Protein AF-A0A2A2RQ77-F1 (afdb_monomer_lite)

Structure (mmCIF, N/CA/C/O backbone):
data_AF-A0A2A2RQ77-F1
#
_entry.id   AF-A0A2A2RQ77-F1
#
loop_
_atom_site.group_PDB
_atom_site.id
_atom_site.type_symbol
_atom_site.label_atom_id
_atom_site.label_alt_id
_atom_site.label_comp_id
_atom_site.label_asym_id
_atom_site.label_entity_id
_atom_site.label_seq_id
_atom_site.pdbx_PDB_ins_code
_atom_site.Cartn_x
_atom_site.Cartn_y
_atom_site.Cartn_z
_atom_site.occupancy
_atom_site.B_iso_or_equiv
_atom_site.auth_seq_id
_atom_site.auth_comp_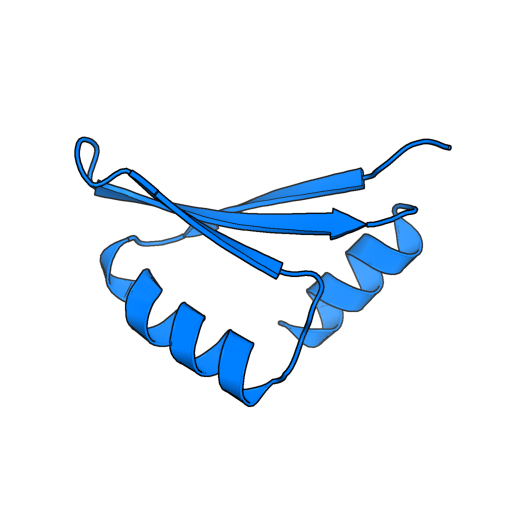id
_atom_site.auth_asym_id
_atom_site.auth_atom_id
_atom_site.pdbx_PDB_model_num
ATOM 1 N N . MET A 1 1 ? 24.787 -2.792 -2.010 1.00 56.91 1 MET A N 1
ATOM 2 C CA . MET A 1 1 ? 23.409 -2.731 -2.539 1.00 56.91 1 MET A CA 1
ATOM 3 C C . MET A 1 1 ? 22.612 -1.851 -1.588 1.00 56.91 1 MET A C 1
ATO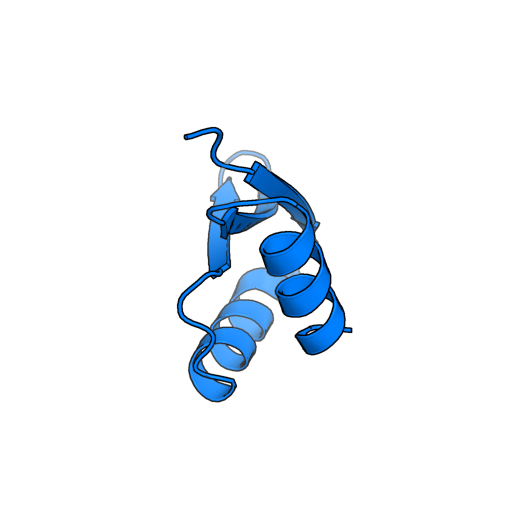M 5 O O . MET A 1 1 ? 22.733 -2.068 -0.389 1.00 56.91 1 MET A O 1
ATOM 9 N N . GLN A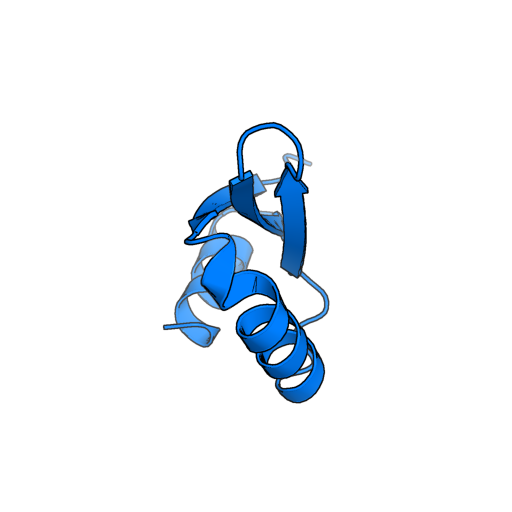 1 2 ? 21.928 -0.817 -2.083 1.00 76.69 2 GLN A N 1
ATOM 10 C CA . GLN A 1 2 ? 21.067 0.056 -1.275 1.00 76.69 2 GLN A CA 1
ATOM 11 C C . GLN A 1 2 ? 19.622 -0.277 -1.629 1.00 76.69 2 GLN A C 1
ATOM 13 O O . GLN A 1 2 ? 19.216 -0.009 -2.748 1.00 76.69 2 GLN A O 1
ATOM 18 N N . LEU A 1 3 ? 18.883 -0.891 -0.709 1.00 85.00 3 LEU A N 1
ATOM 19 C CA . LEU A 1 3 ? 17.452 -1.117 -0.900 1.00 85.00 3 LEU A CA 1
ATOM 20 C C . LEU A 1 3 ? 16.712 0.215 -0.758 1.00 85.00 3 LEU A C 1
ATOM 22 O O . LEU A 1 3 ? 17.063 1.031 0.098 1.00 85.00 3 LEU A O 1
ATOM 26 N N . VAL A 1 4 ? 15.697 0.418 -1.590 1.00 89.19 4 VAL A N 1
ATOM 27 C CA . VAL A 1 4 ? 14.824 1.590 -1.543 1.00 89.19 4 VAL A CA 1
ATOM 28 C C . VAL A 1 4 ? 13.463 1.156 -1.028 1.00 89.19 4 VAL A C 1
ATOM 30 O O . VAL A 1 4 ? 12.818 0.291 -1.614 1.00 89.19 4 VAL A O 1
ATOM 33 N N . GLU A 1 5 ? 13.039 1.768 0.074 1.00 90.94 5 GLU A N 1
ATOM 34 C CA . GLU A 1 5 ? 11.702 1.599 0.636 1.00 90.94 5 GLU A CA 1
ATOM 35 C C . GLU A 1 5 ? 10.808 2.754 0.170 1.00 90.94 5 GLU A C 1
ATOM 37 O O . GLU A 1 5 ? 11.135 3.927 0.370 1.00 90.94 5 GLU A O 1
ATOM 42 N N . ILE A 1 6 ? 9.666 2.423 -0.430 1.00 90.19 6 ILE A N 1
ATOM 43 C CA . ILE A 1 6 ? 8.540 3.344 -0.580 1.00 90.19 6 ILE A CA 1
ATOM 44 C C . ILE A 1 6 ? 7.552 3.015 0.525 1.00 90.19 6 ILE A C 1
ATOM 46 O O . ILE A 1 6 ? 7.063 1.893 0.598 1.00 90.19 6 ILE A O 1
ATOM 50 N N . LYS A 1 7 ? 7.232 4.004 1.358 1.00 92.56 7 LYS A N 1
ATOM 51 C CA . LYS A 1 7 ? 6.197 3.898 2.382 1.00 92.56 7 LYS A CA 1
ATOM 52 C C . LYS A 1 7 ? 5.241 5.070 2.254 1.00 92.56 7 LYS A C 1
ATOM 54 O O . LYS A 1 7 ? 5.619 6.218 2.490 1.00 92.56 7 LYS A O 1
ATOM 59 N N . THR A 1 8 ? 3.999 4.780 1.892 1.00 90.31 8 THR A N 1
ATOM 60 C CA . THR A 1 8 ? 2.960 5.794 1.704 1.00 90.31 8 THR A CA 1
ATOM 61 C C . THR A 1 8 ? 1.760 5.458 2.564 1.00 90.31 8 THR A C 1
ATOM 63 O O . THR A 1 8 ? 1.251 4.342 2.530 1.00 90.31 8 THR A O 1
ATOM 66 N N . GLU A 1 9 ? 1.334 6.426 3.370 1.00 92.81 9 GLU A N 1
ATOM 67 C CA . GLU A 1 9 ? 0.139 6.286 4.195 1.00 92.81 9 GLU A CA 1
ATOM 68 C C . GLU A 1 9 ? -1.113 6.288 3.321 1.00 92.81 9 GLU A C 1
ATOM 70 O O . GLU A 1 9 ? -1.252 7.101 2.406 1.00 92.81 9 GLU A O 1
ATOM 75 N N . VAL A 1 10 ? -2.022 5.373 3.630 1.00 90.38 10 VAL A N 1
ATOM 76 C CA . VAL A 1 10 ? -3.319 5.223 2.981 1.00 90.38 10 VAL A CA 1
ATOM 77 C C . VAL A 1 10 ? -4.415 5.150 4.030 1.00 90.38 10 VAL A C 1
ATOM 79 O O . VAL A 1 10 ? -4.173 4.948 5.221 1.00 90.38 10 VAL A O 1
ATOM 82 N N . ASN A 1 11 ? -5.653 5.335 3.586 1.00 89.25 11 ASN A N 1
ATOM 83 C CA . ASN A 1 11 ? -6.791 5.203 4.475 1.00 89.25 11 ASN A CA 1
ATOM 84 C C . ASN A 1 11 ? -6.936 3.733 4.902 1.00 89.25 11 ASN A C 1
ATOM 86 O O . ASN A 1 11 ? -7.072 2.851 4.051 1.00 89.25 11 ASN A O 1
ATOM 90 N N . ALA A 1 12 ? -6.955 3.474 6.212 1.00 87.56 12 ALA A N 1
ATOM 91 C CA . ALA A 1 12 ? -7.162 2.130 6.749 1.00 87.56 12 ALA A CA 1
ATOM 92 C C . ALA A 1 12 ? -8.492 1.520 6.287 1.00 87.56 12 ALA A C 1
ATOM 94 O O . ALA A 1 12 ? -8.556 0.337 5.990 1.00 87.56 12 ALA A O 1
ATOM 95 N N . ALA A 1 13 ? -9.528 2.340 6.083 1.00 87.62 13 ALA A N 1
ATOM 96 C CA . ALA A 1 13 ? -10.809 1.870 5.555 1.00 87.62 13 ALA A CA 1
ATOM 97 C C . ALA A 1 13 ? -10.735 1.351 4.105 1.00 87.62 13 ALA A C 1
ATOM 99 O O . ALA A 1 13 ? -11.692 0.752 3.624 1.00 87.62 13 ALA A O 1
ATOM 100 N N . THR A 1 14 ? -9.638 1.616 3.389 1.00 86.56 14 THR A N 1
ATOM 101 C CA . THR A 1 14 ? -9.428 1.165 2.005 1.00 86.56 14 THR A CA 1
ATOM 102 C C . THR A 1 14 ? -8.434 0.014 1.889 1.00 86.56 14 THR A C 1
ATOM 104 O O . THR A 1 14 ? -8.159 -0.416 0.772 1.00 86.56 14 THR A O 1
ATOM 107 N N . ILE A 1 15 ? -7.892 -0.486 3.007 1.00 88.38 15 ILE A N 1
ATOM 108 C CA . ILE A 1 15 ? -6.816 -1.479 2.980 1.00 88.38 15 ILE A CA 1
ATOM 109 C C . ILE A 1 15 ? -7.265 -2.812 2.368 1.00 88.38 15 ILE A C 1
ATOM 111 O O . ILE A 1 15 ? -6.566 -3.326 1.504 1.00 88.38 15 ILE A O 1
ATOM 115 N N . ASP A 1 16 ? -8.465 -3.295 2.701 1.00 87.19 16 ASP A N 1
ATOM 116 C CA . ASP A 1 16 ? -9.024 -4.538 2.146 1.00 87.19 16 ASP A CA 1
ATOM 117 C C . ASP A 1 16 ? -9.193 -4.455 0.618 1.00 87.19 16 ASP A C 1
ATOM 119 O O . ASP A 1 16 ? -8.873 -5.379 -0.137 1.00 87.19 16 ASP A O 1
ATOM 123 N N . SER A 1 17 ? -9.668 -3.301 0.140 1.00 88.94 17 SER A N 1
ATOM 124 C CA . SER A 1 17 ? -9.807 -3.034 -1.293 1.00 88.94 17 SER A CA 1
ATOM 125 C C . SER A 1 17 ? -8.444 -2.981 -1.980 1.00 88.94 17 SER A C 1
ATOM 127 O O . SER A 1 17 ? -8.287 -3.523 -3.071 1.00 88.94 17 SER A O 1
ATOM 129 N N . LEU A 1 18 ? -7.455 -2.344 -1.347 1.00 87.75 18 LEU A N 1
ATOM 130 C CA . LEU A 1 18 ? -6.087 -2.285 -1.860 1.00 87.75 18 LEU A CA 1
ATOM 131 C C . LEU A 1 18 ? -5.440 -3.672 -1.893 1.00 87.75 18 LEU A C 1
ATOM 133 O O . LEU A 1 18 ? -4.745 -3.973 -2.856 1.00 87.75 18 LEU A O 1
ATOM 137 N N . GLU A 1 19 ? -5.687 -4.524 -0.897 1.00 88.31 19 GLU A N 1
ATOM 138 C CA . GLU A 1 19 ? -5.142 -5.886 -0.851 1.00 88.31 19 GLU A CA 1
ATOM 139 C C . GLU A 1 19 ? -5.641 -6.704 -2.036 1.00 88.31 19 GLU A C 1
ATOM 141 O O . GLU A 1 19 ? -4.850 -7.320 -2.750 1.00 88.31 19 GLU A O 1
ATOM 146 N N . THR A 1 20 ? -6.944 -6.623 -2.299 1.00 88.19 20 THR A N 1
ATOM 147 C CA . THR A 1 20 ? -7.571 -7.284 -3.446 1.00 88.19 20 THR A CA 1
ATOM 148 C C . THR A 1 20 ? -6.975 -6.785 -4.763 1.00 88.19 20 THR A C 1
ATOM 150 O O . THR A 1 20 ? -6.599 -7.587 -5.611 1.00 88.19 20 THR A O 1
ATOM 153 N N . ILE A 1 21 ? -6.809 -5.467 -4.917 1.00 86.69 21 ILE A N 1
ATOM 154 C CA . ILE A 1 21 ? -6.217 -4.874 -6.125 1.00 86.69 21 ILE A CA 1
ATOM 155 C C . ILE A 1 21 ? -4.764 -5.327 -6.313 1.00 86.69 21 ILE A C 1
ATOM 157 O O . ILE A 1 21 ? -4.375 -5.682 -7.422 1.00 86.69 21 ILE A O 1
ATOM 161 N N . LEU A 1 22 ? -3.952 -5.336 -5.253 1.00 85.44 22 LEU A N 1
ATOM 162 C CA . LEU A 1 22 ? -2.553 -5.770 -5.331 1.00 85.44 22 LEU A CA 1
ATOM 163 C C . LEU A 1 22 ? -2.434 -7.257 -5.691 1.00 85.44 22 LEU A C 1
ATOM 165 O O . LEU A 1 22 ? -1.564 -7.622 -6.485 1.00 85.44 22 LEU A O 1
ATOM 169 N N . LEU A 1 23 ? -3.319 -8.096 -5.144 1.00 85.75 23 LEU A N 1
ATOM 170 C CA . LEU A 1 23 ? -3.417 -9.514 -5.492 1.00 85.75 23 LEU A CA 1
ATOM 171 C C . LEU A 1 23 ? -3.813 -9.708 -6.961 1.00 85.75 23 LEU A C 1
ATOM 173 O O . LEU A 1 23 ? -3.164 -10.484 -7.660 1.00 85.75 23 LEU A O 1
ATOM 177 N N . ASP A 1 24 ? -4.819 -8.973 -7.438 1.00 86.00 24 ASP A N 1
ATOM 178 C CA . ASP A 1 24 ? -5.302 -9.047 -8.822 1.00 86.00 24 ASP A CA 1
ATOM 179 C C . ASP A 1 24 ? -4.260 -8.547 -9.834 1.00 86.00 24 ASP A C 1
ATOM 181 O O . ASP A 1 24 ? -4.111 -9.117 -10.916 1.00 86.00 24 ASP A O 1
ATOM 185 N N . LEU A 1 25 ? -3.507 -7.500 -9.480 1.00 83.12 25 LEU A N 1
ATOM 186 C CA . LEU A 1 25 ? -2.407 -6.974 -10.292 1.00 83.12 25 LEU A CA 1
ATOM 187 C C . LEU A 1 25 ? -1.176 -7.896 -10.286 1.00 83.12 25 LEU A C 1
ATOM 189 O O . LEU A 1 25 ? -0.326 -7.781 -11.168 1.00 83.12 25 LEU A O 1
ATOM 193 N N . GLY A 1 26 ? -1.059 -8.805 -9.310 1.00 79.75 26 GLY A N 1
ATOM 194 C CA . GLY A 1 26 ? 0.061 -9.743 -9.200 1.00 79.75 26 GLY A CA 1
ATOM 195 C C . GLY A 1 26 ? 1.414 -9.074 -8.922 1.00 79.75 26 GLY A C 1
ATOM 196 O O . GLY A 1 26 ? 2.465 -9.641 -9.229 1.00 79.75 26 GLY A O 1
ATOM 197 N N . VAL A 1 27 ? 1.412 -7.863 -8.359 1.00 78.25 27 VAL A N 1
ATOM 198 C CA . VAL A 1 27 ? 2.621 -7.053 -8.154 1.00 78.25 27 VAL A CA 1
ATOM 199 C C . VAL A 1 27 ? 3.380 -7.484 -6.892 1.00 78.25 27 VAL A C 1
ATOM 201 O O . VAL A 1 27 ? 3.155 -6.993 -5.790 1.00 78.25 27 VAL A O 1
ATOM 204 N N . ALA A 1 28 ? 4.337 -8.400 -7.056 1.00 69.62 28 ALA A N 1
ATOM 205 C CA . ALA A 1 28 ? 5.067 -9.060 -5.962 1.00 69.62 28 ALA A CA 1
ATOM 206 C C . ALA A 1 28 ? 6.045 -8.172 -5.146 1.00 69.62 28 ALA A C 1
ATOM 208 O O . ALA A 1 28 ? 6.811 -8.693 -4.338 1.00 69.62 28 ALA A O 1
ATOM 209 N N . GLY A 1 29 ? 6.044 -6.850 -5.341 1.00 81.56 29 GLY A N 1
ATOM 210 C CA . GLY A 1 29 ? 6.932 -5.902 -4.649 1.00 81.56 29 GLY A CA 1
ATOM 211 C C . GLY A 1 29 ? 6.255 -5.058 -3.568 1.00 81.56 29 GLY A C 1
ATOM 212 O O . GLY A 1 29 ? 6.937 -4.299 -2.881 1.00 81.56 29 GLY A O 1
ATOM 213 N N . TRP A 1 30 ? 4.933 -5.173 -3.423 1.00 88.88 30 TRP A N 1
ATOM 214 C CA . TRP A 1 30 ? 4.132 -4.345 -2.526 1.00 88.88 30 TRP A CA 1
ATOM 215 C C . TRP A 1 30 ? 3.557 -5.156 -1.368 1.00 88.88 30 TRP A C 1
ATOM 217 O O . TRP A 1 30 ? 3.224 -6.331 -1.490 1.00 88.88 30 TRP A O 1
ATOM 227 N N . SER A 1 31 ? 3.451 -4.517 -0.214 1.00 89.62 31 SER A N 1
ATOM 228 C CA . SER A 1 31 ? 2.902 -5.059 1.022 1.00 89.62 31 SER A CA 1
ATOM 229 C C . SER A 1 31 ? 2.025 -4.009 1.682 1.00 89.62 31 SER A C 1
ATOM 231 O O . SER A 1 31 ? 2.312 -2.813 1.627 1.00 89.62 31 SER A O 1
ATOM 233 N N . LEU A 1 32 ? 0.956 -4.459 2.326 1.00 90.06 32 LEU A N 1
ATOM 234 C CA . LEU A 1 32 ? 0.072 -3.602 3.101 1.00 90.06 32 LEU A CA 1
ATOM 235 C C . LEU A 1 32 ? 0.370 -3.777 4.578 1.00 90.06 32 LEU A C 1
ATOM 237 O O . LEU A 1 32 ? 0.596 -4.885 5.059 1.00 90.06 32 LEU A O 1
ATOM 241 N N . LEU A 1 33 ? 0.406 -2.659 5.289 1.00 90.88 33 LEU A N 1
ATOM 242 C CA . LEU A 1 33 ? 0.716 -2.620 6.705 1.00 90.88 33 LEU A CA 1
ATOM 243 C C . LEU A 1 33 ? -0.390 -1.841 7.399 1.00 90.88 33 LEU A C 1
ATOM 245 O O . LEU A 1 33 ? -0.545 -0.647 7.160 1.00 90.88 33 LEU A O 1
ATOM 249 N N . GLU A 1 34 ? -1.167 -2.520 8.234 1.00 92.31 34 GLU A N 1
ATOM 250 C CA . GLU A 1 34 ? -2.236 -1.913 9.022 1.00 92.31 34 GLU A CA 1
ATOM 251 C C . GLU A 1 34 ? -1.811 -1.772 10.481 1.00 92.31 34 GLU A C 1
ATOM 253 O O . GLU A 1 34 ? -1.315 -2.714 11.098 1.00 92.31 34 GLU A O 1
ATOM 258 N N . ASP A 1 35 ? -2.056 -0.600 11.050 1.00 90.81 35 ASP A N 1
ATOM 259 C CA . ASP A 1 35 ? -2.091 -0.379 12.484 1.00 90.81 35 ASP A CA 1
ATOM 260 C C . ASP A 1 35 ? -3.552 -0.296 12.931 1.00 90.81 35 ASP A C 1
ATOM 262 O O . ASP A 1 35 ? -4.218 0.737 12.809 1.00 90.81 35 ASP A O 1
ATOM 266 N N . VAL A 1 36 ? -4.043 -1.414 13.464 1.00 86.50 36 VAL A N 1
ATOM 267 C CA . VAL A 1 36 ? -5.409 -1.558 13.986 1.00 86.50 36 VAL A CA 1
ATOM 268 C C . VAL A 1 36 ? -5.650 -0.773 15.282 1.00 86.50 36 VAL A C 1
ATOM 270 O O . VAL A 1 36 ? -6.803 -0.568 15.664 1.00 86.50 36 VAL A O 1
ATOM 273 N N . ILE A 1 37 ? -4.590 -0.331 15.969 1.00 88.50 37 ILE A N 1
ATOM 274 C CA . ILE A 1 37 ? -4.680 0.439 17.217 1.00 88.50 37 ILE A CA 1
ATOM 275 C C . ILE A 1 37 ? -4.941 1.906 16.877 1.00 88.50 37 ILE A C 1
ATOM 277 O O . ILE A 1 37 ? -5.909 2.494 17.360 1.00 88.50 37 ILE A O 1
ATOM 281 N N . GLU A 1 38 ? -4.114 2.471 15.997 1.00 89.06 38 GLU A N 1
ATOM 282 C CA . GLU A 1 38 ? -4.203 3.870 15.558 1.00 89.06 38 GLU A CA 1
ATOM 283 C C . GLU A 1 38 ? -5.146 4.065 14.353 1.00 89.06 38 GLU A C 1
ATOM 285 O O . GLU A 1 38 ? -5.409 5.197 13.947 1.00 89.06 38 GLU A O 1
ATOM 290 N N . LYS A 1 39 ? -5.683 2.977 13.779 1.00 87.56 39 LYS A N 1
ATOM 291 C CA . LYS A 1 39 ? -6.503 2.957 12.550 1.00 87.56 39 LYS A CA 1
ATOM 292 C C . LYS A 1 39 ? -5.811 3.618 11.357 1.00 87.56 39 LYS A C 1
ATOM 294 O O . LYS A 1 39 ? -6.416 4.400 10.618 1.00 87.56 39 LYS A O 1
ATOM 299 N N . ARG A 1 40 ? -4.530 3.310 11.1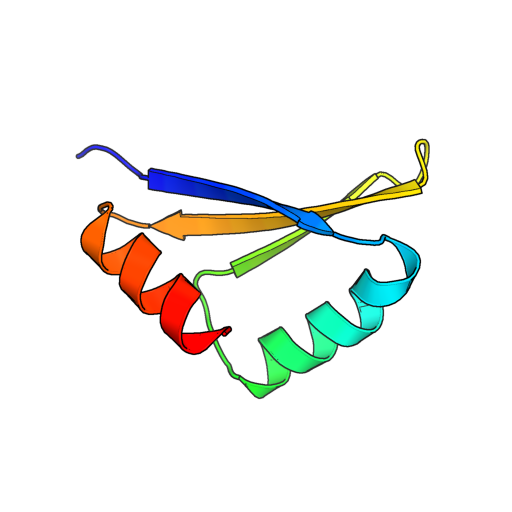74 1.00 91.31 40 ARG A N 1
ATOM 300 C CA . ARG A 1 40 ? -3.699 3.830 10.079 1.00 91.31 40 ARG A CA 1
ATOM 301 C C . ARG A 1 40 ? -3.233 2.684 9.206 1.00 91.31 40 ARG A C 1
ATOM 303 O O . ARG A 1 40 ? -3.039 1.580 9.696 1.00 91.31 40 ARG A O 1
ATOM 310 N N . ALA A 1 41 ? -3.041 2.942 7.923 1.00 93.19 41 ALA A N 1
ATOM 311 C CA . ALA A 1 41 ? -2.530 1.942 7.004 1.00 93.19 41 ALA A CA 1
ATOM 312 C C . ALA A 1 41 ? -1.438 2.532 6.119 1.00 93.19 41 ALA A C 1
ATOM 314 O O . ALA A 1 41 ? -1.407 3.733 5.854 1.00 93.19 41 ALA A O 1
ATOM 315 N N . TRP A 1 42 ? -0.540 1.679 5.645 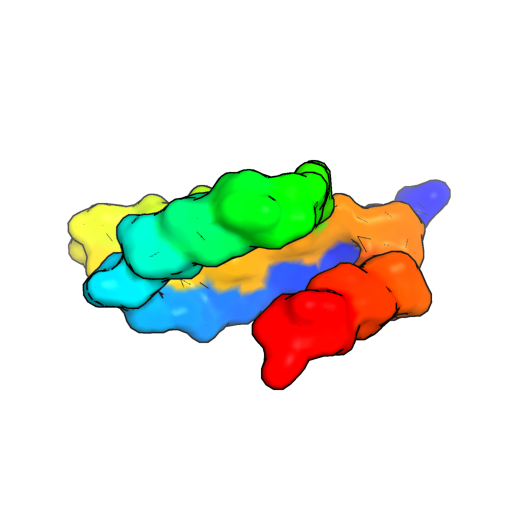1.00 93.81 42 TRP A N 1
ATOM 316 C CA . TRP A 1 42 ? 0.522 2.040 4.720 1.00 93.81 42 TRP A CA 1
ATOM 317 C C . TRP A 1 42 ? 0.638 1.004 3.615 1.00 93.81 42 TRP A C 1
ATOM 319 O O . TRP A 1 42 ? 0.568 -0.197 3.865 1.00 93.81 42 TRP A O 1
ATOM 329 N N . ILE A 1 43 ? 0.897 1.487 2.406 1.00 91.31 43 ILE A N 1
ATOM 330 C CA . ILE A 1 43 ? 1.450 0.676 1.328 1.00 91.31 43 ILE A CA 1
ATOM 331 C C . ILE A 1 43 ? 2.970 0.784 1.433 1.00 91.31 43 ILE A C 1
ATOM 333 O O . ILE A 1 43 ? 3.519 1.891 1.463 1.00 91.31 43 ILE A O 1
ATOM 337 N N . VAL A 1 44 ? 3.638 -0.361 1.520 1.00 92.00 44 VAL A N 1
ATOM 338 C CA . VAL A 1 44 ? 5.090 -0.478 1.632 1.00 92.00 44 VAL A CA 1
ATOM 339 C C . VAL A 1 44 ? 5.612 -1.310 0.472 1.00 92.00 44 VAL A C 1
ATOM 341 O O . VAL A 1 44 ? 5.130 -2.412 0.244 1.00 92.00 44 VAL A O 1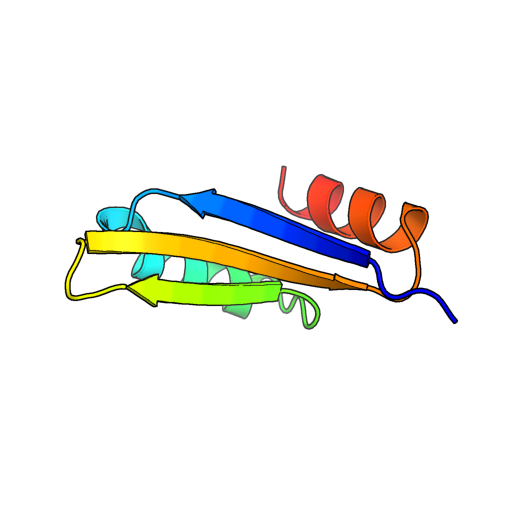
ATOM 344 N N . GLY A 1 45 ? 6.603 -0.805 -0.252 1.00 91.12 45 GLY A N 1
ATOM 345 C CA . GLY A 1 45 ? 7.311 -1.561 -1.281 1.00 91.12 45 GLY A CA 1
ATOM 346 C C . GLY A 1 45 ? 8.815 -1.466 -1.080 1.00 91.12 45 GLY A C 1
ATOM 347 O O . GLY A 1 45 ? 9.327 -0.390 -0.766 1.00 91.12 45 GLY A O 1
ATOM 348 N N . ILE A 1 46 ? 9.519 -2.587 -1.231 1.00 89.81 46 ILE A N 1
ATOM 349 C CA . ILE A 1 46 ? 10.976 -2.667 -1.069 1.00 89.81 46 ILE A CA 1
ATOM 350 C C . ILE A 1 46 ? 11.581 -3.106 -2.398 1.00 89.81 46 ILE A C 1
ATOM 352 O O . ILE A 1 46 ? 11.282 -4.190 -2.891 1.00 89.81 46 ILE A O 1
ATOM 356 N N . PHE A 1 47 ? 12.461 -2.274 -2.949 1.00 89.50 47 PHE A N 1
ATOM 357 C CA . PHE A 1 47 ? 13.045 -2.454 -4.280 1.00 89.50 47 PHE A CA 1
ATOM 358 C C . PHE A 1 47 ? 14.572 -2.357 -4.239 1.00 89.50 47 PHE A C 1
ATOM 360 O O . PHE A 1 47 ? 15.151 -1.838 -3.278 1.00 89.50 47 PHE A O 1
ATOM 367 N N . HIS A 1 48 ? 15.247 -2.851 -5.277 1.00 87.88 48 HIS A N 1
ATOM 368 C CA . HIS A 1 48 ? 16.709 -2.851 -5.338 1.00 87.88 48 HIS A CA 1
ATOM 369 C C . HIS A 1 48 ? 17.311 -1.478 -5.621 1.00 87.88 48 HIS A C 1
ATOM 371 O O . HIS A 1 48 ? 18.460 -1.239 -5.247 1.00 87.88 48 HIS A O 1
ATOM 377 N N . ASP A 1 49 ? 16.565 -0.596 -6.282 1.00 88.81 49 ASP A N 1
ATOM 378 C CA . ASP A 1 49 ? 16.980 0.769 -6.565 1.00 88.81 49 ASP A CA 1
ATOM 379 C C . ASP A 1 49 ? 15.778 1.715 -6.739 1.00 88.81 49 ASP A C 1
ATOM 381 O O . ASP A 1 49 ? 14.613 1.314 -6.759 1.00 88.81 49 ASP A O 1
ATOM 385 N N . ALA A 1 50 ? 16.070 3.014 -6.839 1.00 86.50 50 ALA A N 1
ATOM 386 C CA . ALA A 1 50 ? 15.048 4.049 -6.952 1.00 86.50 50 ALA A CA 1
ATOM 387 C C . ALA A 1 50 ? 14.334 4.056 -8.316 1.00 86.50 50 ALA A C 1
ATOM 389 O O . ALA A 1 50 ? 13.228 4.590 -8.410 1.00 86.50 50 ALA A O 1
ATOM 390 N N . LEU A 1 51 ? 14.953 3.507 -9.367 1.00 88.19 51 LEU A N 1
ATOM 391 C CA . LEU A 1 51 ? 14.360 3.430 -10.700 1.00 88.19 51 LEU A CA 1
ATOM 392 C C . LEU A 1 51 ? 13.275 2.349 -10.727 1.00 88.19 51 LEU A C 1
ATOM 394 O O . LEU A 1 51 ? 12.162 2.628 -11.166 1.00 88.19 51 LEU A O 1
ATOM 398 N N . GLU A 1 52 ? 13.579 1.166 -10.193 1.00 86.62 52 GLU A N 1
ATOM 399 C CA . GLU A 1 52 ? 12.630 0.066 -10.002 1.00 86.62 52 GLU A CA 1
ATOM 400 C C . GLU A 1 52 ? 11.463 0.510 -9.113 1.00 86.62 52 GLU A C 1
ATOM 402 O O . GLU A 1 52 ? 10.303 0.365 -9.493 1.00 86.62 52 GLU A O 1
ATOM 407 N N . ALA A 1 53 ? 11.762 1.166 -7.987 1.00 86.62 53 ALA A N 1
ATOM 408 C CA . ALA A 1 53 ? 10.743 1.687 -7.080 1.00 86.62 53 ALA A CA 1
ATOM 409 C C . ALA A 1 53 ? 9.797 2.689 -7.771 1.00 86.62 53 ALA A C 1
ATOM 411 O O . ALA A 1 53 ? 8.578 2.650 -7.597 1.00 86.62 53 ALA A O 1
ATOM 412 N N . ARG A 1 54 ? 10.348 3.589 -8.597 1.00 86.94 54 ARG A N 1
ATOM 413 C CA . ARG A 1 54 ? 9.560 4.572 -9.354 1.00 86.94 54 ARG A CA 1
ATOM 414 C C . ARG A 1 54 ? 8.708 3.911 -10.439 1.00 86.94 54 ARG A C 1
ATOM 416 O O . ARG A 1 54 ? 7.570 4.339 -10.634 1.00 86.94 54 ARG A O 1
ATOM 423 N N . ALA A 1 55 ? 9.244 2.908 -11.135 1.00 87.81 55 ALA A N 1
ATOM 424 C CA . ALA A 1 55 ? 8.512 2.149 -12.145 1.00 87.81 55 ALA A CA 1
ATOM 425 C C . ALA A 1 55 ? 7.326 1.407 -11.514 1.00 87.81 55 ALA A C 1
ATOM 427 O O . ALA A 1 55 ? 6.194 1.620 -11.937 1.00 87.81 55 ALA A O 1
ATOM 428 N N . ALA A 1 56 ? 7.564 0.675 -10.422 1.00 85.38 56 ALA A N 1
ATOM 429 C CA . ALA A 1 56 ? 6.524 -0.039 -9.685 1.00 85.38 56 ALA A CA 1
ATOM 430 C C . ALA A 1 56 ? 5.426 0.897 -9.150 1.00 85.38 56 ALA A C 1
ATOM 432 O O . ALA A 1 56 ? 4.252 0.544 -9.157 1.00 85.38 56 ALA A O 1
ATOM 433 N N . TRP A 1 57 ? 5.781 2.108 -8.705 1.00 85.50 57 TRP A N 1
ATOM 434 C CA . TRP A 1 57 ? 4.784 3.100 -8.283 1.00 85.50 57 TRP A CA 1
ATOM 435 C C . TRP A 1 57 ? 3.976 3.661 -9.457 1.00 85.50 57 TRP A C 1
ATOM 437 O O . TRP A 1 57 ? 2.797 3.961 -9.314 1.00 85.50 57 TRP A O 1
ATOM 447 N N . THR A 1 58 ? 4.603 3.804 -10.625 1.00 84.31 58 THR A N 1
ATOM 448 C CA . THR A 1 58 ? 3.919 4.274 -11.839 1.00 84.31 58 THR A CA 1
ATOM 449 C C . THR A 1 58 ? 2.914 3.241 -12.345 1.00 84.31 58 THR A C 1
ATOM 451 O O . THR A 1 58 ? 1.876 3.626 -12.860 1.00 84.31 58 THR A O 1
ATOM 454 N N . GLU A 1 59 ? 3.184 1.947 -12.156 1.00 81.94 59 GLU A N 1
ATOM 455 C CA . GLU A 1 59 ? 2.239 0.866 -12.479 1.00 81.94 59 GLU A CA 1
ATOM 456 C C . GLU A 1 59 ? 0.999 0.844 -11.568 1.00 81.94 59 GLU A C 1
ATOM 458 O O . GLU A 1 59 ? -0.028 0.295 -11.957 1.00 81.94 59 GLU A O 1
ATOM 463 N N . LEU A 1 60 ? 1.078 1.453 -10.379 1.00 76.50 60 LEU A N 1
ATOM 464 C CA . LEU A 1 60 ? -0.043 1.588 -9.440 1.00 76.50 60 LEU A CA 1
ATOM 465 C C . LEU A 1 60 ? -0.865 2.883 -9.619 1.00 76.50 60 LEU A C 1
ATOM 467 O O . LEU A 1 60 ? -1.905 3.021 -8.973 1.00 76.50 60 LEU A O 1
ATOM 471 N N . SER A 1 61 ? -0.387 3.839 -10.429 1.00 67.19 61 SER A N 1
ATOM 472 C CA . SER A 1 61 ? -0.996 5.164 -10.658 1.00 67.19 61 SER A CA 1
ATOM 473 C C . SER A 1 61 ? -1.996 5.166 -11.806 1.00 67.19 61 SER A C 1
ATOM 475 O O . SER A 1 61 ? -2.872 6.061 -11.747 1.00 67.19 61 SER A O 1
#

Radius of gyration: 11.88 Å; chains: 1; bounding box: 34×16×30 Å

Secondary structure (DSSP, 8-state):
---EEEEEEEEGGGHHHHHHHHHHHT-TTEEEEEETTTTEEEEEEEESSHHHHHHHHHHT-

Foldseek 3Di:
DDKDKDKDKDQLVCQVVVVVVCVVVVLPFWDKDADPPVRIIIIMGIGPDPVVVVVSVVVVD

Sequence (61 aa):
MQLVEIKTEVNAATIDSLETILLDLGVAGWSLLEDVIEKRAWIVGIFHDALEARAAWTELS

pLDDT: mean 86.51, std 6.3, range [56.91, 93.81]